Protein AF-A0A218WRA0-F1 (afdb_monomer_lite)

InterPro domains:
  IPR001005 SANT/Myb domain [PS50090] (20-76)
  IPR044822 Myb/SANT-like DNA-binding domain 4 [PF13837] (19-85)

pLDDT: mean 82.69, std 17.59, range [37.25, 96.75]

Radius of gyration: 20.8 Å; chains: 1; bounding box: 45×27×77 Å

Foldseek 3Di:
DDDDDPPDDPPPPPPPPPPQDPVLLVLLVVLLVVCDDPNVVPDDPVVSLQVSCVSSVVVVNNDHSVRSVVSVVVVVVVVVVVVVVVVVVVPPPD

Sequence (94 aa):
MDGDACLGSRHTRSLVAPDWSVTDSLILVNEMSTIDGDYLNALSSYQKWNVIAHNCTKLDVVRTLNQCRRKWESLLDDYGRIVEYKAQLSHDPY

Organism: Punica granatum (NCBI:txid22663)

Secondary structure (DSSP, 8-state):
----------------PPPPPHHHHHHHHHHHHHS-THHHHHS-HHHHHHHHHHHHHHTT----HHHHHHHHHHHHHHHHHHHHHHHHHHT---

Structure (mmCIF, N/CA/C/O backbone):
data_AF-A0A218WRA0-F1
#
_entry.id   AF-A0A218WRA0-F1
#
loop_
_atom_site.group_PDB
_atom_site.id
_atom_site.type_symbol
_atom_site.label_atom_id
_atom_site.label_alt_id
_atom_site.label_comp_id
_atom_site.label_asym_id
_atom_site.label_entity_id
_atom_site.label_seq_id
_atom_site.pdbx_PDB_ins_code
_atom_site.Cartn_x
_atom_site.Cartn_y
_atom_site.Cartn_z
_atom_site.occupancy
_atom_site.B_iso_or_equiv
_atom_site.auth_seq_id
_atom_site.auth_comp_id
_atom_site.auth_asym_id
_atom_site.auth_atom_id
_atom_site.pdbx_PDB_model_num
ATOM 1 N N . MET A 1 1 ? -28.667 13.989 -49.525 1.00 38.78 1 MET A N 1
ATOM 2 C CA . MET A 1 1 ? -27.834 15.080 -48.994 1.00 38.78 1 MET A CA 1
ATOM 3 C C . MET A 1 1 ? -27.723 14.859 -47.510 1.00 38.78 1 MET A C 1
ATOM 5 O O . MET A 1 1 ? -28.713 14.899 -46.793 1.00 38.78 1 MET A O 1
ATOM 9 N N . ASP A 1 2 ? -26.516 14.452 -47.175 1.00 37.25 2 ASP A N 1
ATOM 10 C CA . ASP A 1 2 ? -25.984 13.938 -45.927 1.00 37.25 2 ASP A CA 1
ATOM 11 C C . ASP A 1 2 ? -25.919 15.001 -44.830 1.00 37.25 2 ASP A C 1
ATOM 13 O O . ASP A 1 2 ? -25.848 16.194 -45.128 1.00 37.25 2 ASP A O 1
ATOM 17 N N . GLY A 1 3 ? -25.863 14.567 -43.567 1.00 41.38 3 GLY A N 1
ATOM 18 C CA . GLY A 1 3 ? -25.444 15.474 -42.502 1.00 41.38 3 GLY A CA 1
ATOM 19 C C . GLY A 1 3 ? -25.731 15.098 -41.053 1.00 41.38 3 GLY A C 1
ATOM 20 O O . GLY A 1 3 ? -25.794 16.020 -40.250 1.00 41.38 3 GLY A O 1
ATOM 21 N N . ASP A 1 4 ? -25.898 13.823 -40.680 1.00 48.06 4 ASP A N 1
ATOM 22 C CA . ASP A 1 4 ? -25.832 13.448 -39.260 1.00 48.06 4 ASP A CA 1
ATOM 23 C C . ASP A 1 4 ? -24.398 13.025 -38.924 1.00 48.06 4 ASP A C 1
ATOM 25 O O . ASP A 1 4 ? -23.916 11.971 -39.340 1.00 48.06 4 ASP A O 1
ATOM 29 N N . ALA A 1 5 ? -23.685 13.903 -38.224 1.00 47.41 5 ALA A N 1
ATOM 30 C CA . ALA A 1 5 ? -22.370 13.625 -37.673 1.00 47.41 5 ALA A CA 1
ATOM 31 C C . ALA A 1 5 ? -22.400 13.916 -36.172 1.00 47.41 5 ALA A C 1
ATOM 33 O O . ALA A 1 5 ? -21.873 14.919 -35.692 1.00 47.41 5 ALA A O 1
ATOM 34 N N . CYS A 1 6 ? -22.998 12.997 -35.415 1.00 51.09 6 CYS A N 1
ATOM 35 C CA . CYS A 1 6 ? -22.693 12.837 -34.002 1.00 51.09 6 CYS A CA 1
ATOM 36 C C . CYS A 1 6 ? -21.205 12.481 -33.868 1.00 51.09 6 CYS A C 1
ATOM 38 O O . CYS A 1 6 ? -20.792 11.340 -34.085 1.00 51.09 6 CYS A O 1
ATOM 40 N N . LEU A 1 7 ? -20.383 13.484 -33.549 1.00 55.91 7 LEU A N 1
ATOM 41 C CA . LEU A 1 7 ? -18.965 13.325 -33.244 1.00 55.91 7 LEU A CA 1
ATOM 42 C C . LEU A 1 7 ? -18.818 12.370 -32.059 1.00 55.91 7 LEU A C 1
ATOM 44 O O . LEU A 1 7 ? -19.010 12.738 -30.900 1.00 55.91 7 LEU A O 1
ATOM 48 N N . GLY A 1 8 ? -18.489 11.122 -32.392 1.00 52.69 8 GLY A N 1
ATOM 49 C CA . GLY A 1 8 ? -18.211 10.055 -31.453 1.00 52.69 8 GLY A CA 1
ATOM 50 C C . GLY A 1 8 ? -17.204 10.519 -30.413 1.00 52.69 8 GLY A C 1
ATOM 51 O O . GLY A 1 8 ? -16.048 10.827 -30.715 1.00 52.69 8 GLY A O 1
ATOM 52 N N . SER A 1 9 ? -17.670 10.568 -29.170 1.00 57.50 9 SER A N 1
ATOM 53 C CA . SER A 1 9 ? -16.830 10.794 -28.013 1.00 57.50 9 SER A CA 1
ATOM 54 C C . SER A 1 9 ?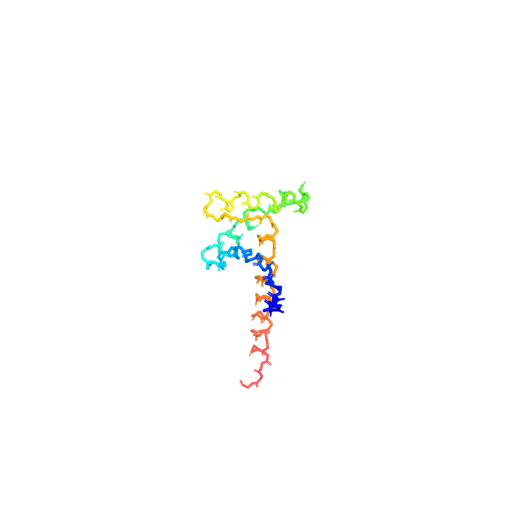 -15.828 9.645 -27.921 1.00 57.50 9 SER A C 1
ATOM 56 O O . SER A 1 9 ? -16.169 8.530 -27.524 1.00 57.50 9 SER A O 1
ATOM 58 N N . ARG A 1 10 ? -14.583 9.909 -28.332 1.00 55.59 10 ARG A N 1
ATOM 59 C CA . ARG A 1 10 ? -13.436 9.018 -28.136 1.00 55.59 10 ARG A CA 1
ATOM 60 C C . ARG A 1 10 ? -13.098 8.965 -26.649 1.00 55.59 10 ARG A C 1
ATOM 62 O O . ARG A 1 10 ? -12.109 9.534 -26.202 1.00 55.59 10 ARG A O 1
ATOM 69 N N . HIS A 1 11 ? -13.927 8.264 -25.886 1.00 58.44 11 HIS A N 1
ATOM 70 C CA . HIS A 1 11 ? -13.525 7.740 -24.596 1.00 58.44 11 HIS A CA 1
ATOM 71 C C . HIS A 1 11 ? -12.525 6.624 -24.876 1.00 58.44 11 HIS A C 1
ATOM 73 O O . HIS A 1 11 ? -12.897 5.502 -25.222 1.00 58.44 11 HIS A O 1
ATOM 79 N N . THR A 1 12 ? -11.239 6.919 -24.717 1.00 56.00 12 THR A N 1
ATOM 80 C CA . THR A 1 12 ? -10.298 5.873 -24.345 1.00 56.00 12 THR A CA 1
ATOM 81 C C . THR A 1 12 ? -10.793 5.332 -23.008 1.00 56.00 12 THR A C 1
ATOM 83 O O . THR A 1 12 ? -10.585 5.931 -21.955 1.00 56.00 12 THR A O 1
ATOM 86 N N . ARG A 1 13 ? -11.511 4.203 -23.045 1.00 50.59 13 ARG A N 1
ATOM 87 C CA . ARG A 1 13 ? -11.618 3.311 -21.893 1.00 50.59 13 ARG A CA 1
ATOM 88 C C . ARG A 1 13 ? -10.185 2.909 -21.567 1.00 50.59 13 ARG A C 1
ATOM 90 O O . ARG A 1 13 ? -9.670 1.934 -22.102 1.00 50.59 13 ARG A O 1
ATOM 97 N N . SER A 1 14 ? -9.520 3.730 -20.754 1.00 55.00 14 SER A N 1
ATOM 98 C CA . SER A 1 14 ? -8.369 3.306 -19.977 1.00 55.00 14 SER A CA 1
ATOM 99 C C . SER A 1 14 ? -8.796 1.988 -19.358 1.00 55.00 14 SER A C 1
ATOM 101 O O . SER A 1 14 ? -9.852 1.938 -18.722 1.00 55.00 14 SER A O 1
ATOM 103 N N . LEU A 1 15 ? -8.072 0.914 -19.662 1.00 50.91 15 LEU A N 1
ATOM 104 C CA . LEU A 1 15 ? -8.263 -0.372 -19.017 1.00 50.91 15 LEU A CA 1
ATOM 105 C C . LEU A 1 15 ? -8.090 -0.095 -17.527 1.00 50.91 15 LEU A C 1
ATOM 107 O O . LEU A 1 15 ? -6.966 0.052 -17.049 1.00 50.91 15 LEU A O 1
ATOM 111 N N . VAL A 1 16 ? -9.208 0.115 -16.829 1.00 54.06 16 VAL A N 1
ATOM 112 C CA . VAL A 1 16 ? -9.231 0.290 -15.385 1.00 54.06 16 VAL A CA 1
ATOM 113 C C . VAL A 1 16 ? -8.569 -0.973 -14.879 1.00 54.06 16 VAL A C 1
ATOM 115 O O . VAL A 1 16 ? -9.092 -2.067 -15.091 1.00 54.06 16 VAL A O 1
ATOM 118 N N . ALA A 1 17 ? -7.347 -0.833 -14.361 1.00 57.12 17 ALA A N 1
ATOM 119 C CA . ALA A 1 17 ? -6.632 -1.964 -13.803 1.00 57.12 17 ALA A CA 1
ATOM 120 C C . ALA A 1 17 ? -7.603 -2.645 -12.827 1.00 57.12 17 ALA A C 1
ATOM 122 O O . ALA A 1 17 ? -8.251 -1.914 -12.073 1.00 57.12 17 ALA A O 1
ATOM 123 N N . PRO A 1 18 ? -7.752 -3.981 -12.879 1.00 67.69 18 PRO A N 1
ATOM 124 C CA . PRO A 1 18 ? -8.794 -4.683 -12.138 1.00 67.69 18 PRO A CA 1
ATOM 125 C C . PRO A 1 18 ? -8.784 -4.241 -10.678 1.00 67.69 18 PRO A C 1
ATOM 127 O O . PRO A 1 18 ? -7.701 -3.962 -10.140 1.00 67.69 18 PRO A O 1
ATOM 130 N N . ASP A 1 19 ? -9.971 -4.137 -10.079 1.00 82.38 19 ASP A N 1
ATOM 131 C CA . ASP A 1 19 ? -10.135 -3.717 -8.688 1.00 82.38 19 ASP A CA 1
ATOM 132 C C . ASP A 1 19 ? -9.164 -4.480 -7.777 1.00 82.38 19 ASP A C 1
ATOM 134 O O . ASP A 1 19 ? -8.797 -5.629 -8.037 1.00 82.38 19 ASP A O 1
ATOM 138 N N . TRP A 1 20 ? -8.687 -3.816 -6.724 1.00 92.31 20 TRP A N 1
ATOM 139 C CA . TRP A 1 20 ? -7.764 -4.438 -5.779 1.00 92.31 20 TRP A CA 1
ATOM 140 C C . TRP A 1 20 ? -8.444 -5.620 -5.097 1.00 92.31 20 TRP A C 1
ATOM 142 O O . TRP A 1 20 ? -9.409 -5.433 -4.353 1.00 92.31 20 TRP A O 1
ATOM 152 N N . SER A 1 21 ? -7.912 -6.823 -5.314 1.00 94.31 21 SER A N 1
ATOM 153 C CA . SER A 1 21 ? -8.372 -8.000 -4.588 1.00 94.31 21 SER A CA 1
ATOM 154 C C . SER A 1 21 ? -8.027 -7.873 -3.095 1.00 94.31 21 SER A C 1
ATOM 156 O O . SER A 1 21 ? -7.160 -7.082 -2.693 1.00 94.31 21 SER A O 1
ATOM 158 N N . VAL A 1 22 ? -8.702 -8.653 -2.246 1.00 94.12 22 VAL A N 1
ATOM 159 C CA . VAL A 1 22 ? -8.352 -8.729 -0.817 1.00 94.12 22 VAL A CA 1
ATOM 160 C C . VAL A 1 22 ? -6.910 -9.214 -0.663 1.00 94.12 22 VAL A C 1
ATOM 162 O O . VAL A 1 22 ? -6.151 -8.625 0.101 1.00 94.12 22 VAL A O 1
ATOM 165 N N . THR A 1 23 ? -6.505 -10.219 -1.442 1.00 95.81 23 THR A N 1
ATOM 166 C CA . THR A 1 23 ? -5.139 -10.755 -1.444 1.00 95.81 23 THR A CA 1
ATOM 167 C C . THR A 1 23 ? -4.114 -9.699 -1.855 1.00 95.81 23 THR A C 1
ATOM 169 O O . THR A 1 23 ? -3.139 -9.503 -1.136 1.00 95.81 23 THR A O 1
ATOM 172 N N . ASP A 1 24 ? -4.361 -8.956 -2.941 1.00 95.62 24 ASP A N 1
ATOM 173 C CA . ASP A 1 24 ? -3.483 -7.867 -3.400 1.00 95.62 24 ASP A CA 1
ATOM 174 C C . ASP A 1 24 ? -3.318 -6.814 -2.297 1.00 95.62 24 ASP A C 1
ATOM 176 O O . ASP A 1 24 ? -2.223 -6.310 -2.046 1.00 95.62 24 ASP A O 1
ATOM 180 N N . SER A 1 25 ? -4.426 -6.479 -1.628 1.00 96.31 25 SER A N 1
ATOM 181 C CA . SER A 1 25 ? -4.446 -5.496 -0.546 1.00 96.31 25 SER A CA 1
ATOM 182 C C . SER A 1 25 ? -3.636 -5.983 0.657 1.00 96.31 25 SER A C 1
ATOM 184 O O . SER A 1 25 ? -2.864 -5.212 1.216 1.00 96.31 25 SER A O 1
ATOM 186 N N . LEU A 1 26 ? -3.765 -7.259 1.033 1.00 96.19 26 LEU A N 1
ATOM 187 C CA . LEU A 1 26 ? -2.997 -7.857 2.128 1.00 96.19 26 LEU A CA 1
ATOM 188 C C . LEU A 1 26 ? -1.499 -7.916 1.819 1.00 96.19 26 LEU A C 1
ATOM 190 O O . LEU A 1 26 ? -0.695 -7.612 2.696 1.00 96.19 26 LEU A O 1
ATOM 194 N N . ILE A 1 27 ? -1.125 -8.237 0.578 1.00 96.75 27 ILE A N 1
ATOM 195 C CA . ILE A 1 27 ? 0.270 -8.191 0.124 1.00 96.75 27 ILE A CA 1
ATOM 196 C C . ILE A 1 27 ? 0.832 -6.773 0.281 1.00 96.75 27 ILE A C 1
ATOM 198 O O . ILE A 1 27 ? 1.900 -6.602 0.862 1.00 96.75 27 ILE A O 1
ATOM 202 N N . LEU A 1 28 ? 0.094 -5.746 -0.157 1.00 95.81 28 LEU A N 1
ATOM 203 C CA . LEU A 1 28 ? 0.512 -4.352 0.013 1.00 95.81 28 LEU A CA 1
ATOM 204 C C . LEU A 1 28 ? 0.745 -3.993 1.490 1.00 95.81 28 LEU A C 1
ATOM 206 O O . LEU A 1 28 ? 1.757 -3.371 1.811 1.00 95.81 28 LEU A O 1
ATOM 210 N N . VAL A 1 29 ? -0.171 -4.380 2.385 1.00 95.31 29 VAL A N 1
ATOM 211 C CA . VAL A 1 29 ? -0.018 -4.128 3.829 1.00 95.31 29 VAL A CA 1
ATOM 212 C C . VAL A 1 29 ? 1.212 -4.846 4.387 1.00 95.31 29 VAL A C 1
ATOM 214 O O . VAL A 1 29 ? 1.982 -4.239 5.131 1.00 95.31 29 VAL A O 1
ATOM 217 N N . ASN A 1 30 ? 1.430 -6.104 3.997 1.00 94.94 30 ASN A N 1
ATOM 218 C CA . ASN A 1 30 ? 2.595 -6.876 4.419 1.00 94.94 30 ASN A CA 1
ATOM 219 C C . ASN A 1 30 ? 3.906 -6.195 4.003 1.00 94.94 30 ASN A C 1
ATOM 221 O O . ASN A 1 30 ? 4.794 -5.995 4.835 1.00 94.94 30 ASN A O 1
ATOM 225 N N . GLU A 1 31 ? 4.015 -5.772 2.743 1.00 93.62 31 GLU A N 1
ATOM 226 C CA . GLU A 1 31 ? 5.219 -5.101 2.246 1.00 93.62 31 GLU A CA 1
ATOM 227 C C . GLU A 1 31 ? 5.455 -3.751 2.931 1.00 93.62 31 GLU A C 1
ATOM 229 O O . GLU A 1 31 ? 6.595 -3.415 3.250 1.00 93.62 31 GLU A O 1
ATOM 234 N N . MET A 1 32 ? 4.389 -3.006 3.235 1.00 89.38 32 MET A N 1
ATOM 235 C CA . MET A 1 32 ? 4.485 -1.762 4.001 1.00 89.38 32 MET A CA 1
ATOM 236 C C . MET A 1 32 ? 5.004 -2.003 5.427 1.00 89.38 32 MET A C 1
ATOM 238 O O . MET A 1 32 ? 5.807 -1.216 5.912 1.00 89.38 32 MET A O 1
ATOM 242 N N . SER A 1 33 ? 4.589 -3.095 6.082 1.00 88.44 33 SER A N 1
ATOM 243 C CA . SER A 1 33 ? 5.092 -3.467 7.417 1.00 88.44 33 SER A CA 1
ATOM 244 C C . SER A 1 33 ? 6.505 -4.051 7.407 1.00 88.44 33 SER A C 1
ATOM 246 O O . SER A 1 33 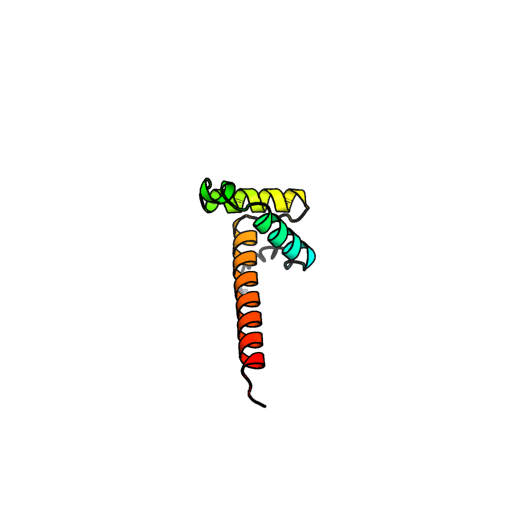? 7.204 -3.995 8.411 1.00 88.44 33 SER A O 1
ATOM 248 N N . THR A 1 34 ? 6.936 -4.616 6.277 1.00 87.06 34 THR A N 1
ATOM 249 C CA . THR A 1 34 ? 8.278 -5.199 6.132 1.00 87.06 34 THR A CA 1
ATOM 250 C C . THR A 1 34 ? 9.336 -4.107 5.986 1.00 87.06 34 THR A C 1
ATOM 252 O O . THR A 1 34 ? 10.469 -4.244 6.445 1.00 87.06 34 THR A O 1
ATOM 255 N N . ILE A 1 35 ? 8.965 -3.001 5.346 1.00 76.50 35 ILE A N 1
ATOM 256 C CA . ILE A 1 35 ? 9.798 -1.815 5.195 1.00 76.50 35 ILE A CA 1
ATOM 257 C C . ILE A 1 35 ? 9.517 -0.936 6.418 1.00 76.50 35 ILE A C 1
ATOM 259 O O . ILE A 1 35 ? 8.777 0.032 6.308 1.00 76.50 35 ILE A O 1
ATOM 263 N N . ASP A 1 36 ? 10.064 -1.294 7.582 1.00 74.62 36 ASP A N 1
ATOM 264 C CA . ASP A 1 36 ? 9.891 -0.557 8.847 1.00 74.62 36 ASP A CA 1
ATOM 265 C C . ASP A 1 36 ? 11.228 0.001 9.396 1.00 74.62 36 ASP A C 1
ATOM 267 O O . ASP A 1 36 ? 12.320 -0.369 8.951 1.00 74.62 36 ASP A O 1
ATOM 271 N N . GLY A 1 37 ? 11.144 0.934 10.350 1.00 70.38 37 GLY A N 1
ATOM 272 C CA . GLY A 1 37 ? 12.252 1.422 11.173 1.00 70.38 37 GLY A CA 1
ATOM 273 C C . GLY A 1 37 ? 13.271 2.312 10.451 1.00 70.38 37 GLY A C 1
ATOM 274 O O . GLY A 1 37 ? 12.929 3.232 9.701 1.00 70.38 37 GLY A O 1
ATOM 275 N N . ASP A 1 38 ? 14.557 2.052 10.694 1.00 68.56 38 ASP A N 1
ATOM 276 C CA . ASP A 1 38 ? 15.682 2.856 10.193 1.00 68.56 38 ASP A CA 1
ATOM 277 C C . ASP A 1 38 ? 15.784 2.866 8.661 1.00 68.56 38 ASP A C 1
ATOM 279 O O . ASP A 1 38 ? 16.221 3.851 8.061 1.00 68.56 38 ASP A O 1
ATOM 283 N N . TYR A 1 39 ? 15.308 1.799 8.012 1.00 70.81 39 TYR A N 1
ATOM 284 C CA . TYR A 1 39 ? 15.266 1.694 6.556 1.00 70.81 39 TYR A CA 1
ATOM 285 C C . TYR A 1 39 ? 14.264 2.682 5.942 1.00 70.81 39 TYR A C 1
ATOM 287 O O . TYR A 1 39 ? 14.551 3.305 4.918 1.00 70.81 39 TYR A O 1
ATOM 295 N N . LEU A 1 40 ? 13.117 2.913 6.597 1.00 68.06 40 LEU A N 1
ATOM 296 C CA . LEU A 1 40 ? 12.207 3.986 6.198 1.00 68.06 40 LEU A CA 1
ATOM 297 C C . LEU A 1 40 ? 12.847 5.356 6.425 1.00 68.06 40 LEU A C 1
ATOM 299 O O . LEU A 1 40 ? 12.707 6.243 5.587 1.00 68.06 40 LEU A O 1
ATOM 303 N N . ASN A 1 41 ? 13.527 5.570 7.543 1.00 75.69 41 ASN A N 1
ATOM 304 C CA . ASN A 1 41 ? 14.058 6.896 7.866 1.00 75.69 41 ASN A CA 1
ATOM 305 C C . ASN A 1 41 ? 15.184 7.338 6.915 1.00 75.69 41 ASN A C 1
ATOM 307 O O . ASN A 1 41 ? 15.351 8.534 6.685 1.00 75.69 41 ASN A O 1
ATOM 311 N N . ALA A 1 42 ? 15.892 6.388 6.298 1.00 84.44 42 ALA A N 1
ATOM 312 C CA . ALA A 1 42 ? 16.945 6.658 5.321 1.00 84.44 42 ALA A CA 1
ATOM 313 C C . ALA A 1 42 ? 16.439 6.974 3.896 1.00 84.44 42 ALA A C 1
ATOM 315 O O . ALA A 1 42 ? 17.198 7.498 3.079 1.00 84.44 42 ALA A O 1
ATOM 316 N N . LEU A 1 43 ? 15.183 6.649 3.566 1.00 85.94 43 LEU A N 1
ATOM 317 C CA . LEU A 1 43 ? 14.640 6.774 2.209 1.00 85.94 43 LEU A CA 1
ATOM 318 C C . LEU A 1 43 ? 13.693 7.970 2.063 1.00 85.94 43 LEU A C 1
ATOM 320 O O . LEU A 1 43 ? 12.847 8.242 2.917 1.00 85.94 43 LEU A O 1
ATOM 324 N N . SER A 1 44 ? 13.743 8.633 0.906 1.00 90.06 44 SER A N 1
ATOM 325 C CA . SER A 1 44 ? 12.698 9.589 0.527 1.00 90.06 44 SER A CA 1
ATOM 326 C C . SER A 1 44 ? 11.346 8.888 0.345 1.00 90.06 44 SER A C 1
ATOM 328 O O . SER A 1 44 ? 11.276 7.701 0.020 1.00 90.06 44 SER A O 1
ATOM 330 N N . SER A 1 45 ? 10.248 9.638 0.487 1.00 87.88 45 SER A N 1
ATOM 331 C CA . SER A 1 45 ? 8.890 9.109 0.276 1.00 87.88 45 SER A CA 1
ATOM 332 C C . SER A 1 45 ? 8.740 8.406 -1.079 1.00 87.88 45 SER A C 1
ATOM 334 O O . SER A 1 45 ? 8.191 7.309 -1.149 1.00 87.88 45 SER A O 1
ATOM 336 N N . TYR A 1 46 ? 9.291 8.991 -2.145 1.00 91.94 46 TYR A N 1
ATOM 337 C CA . TYR A 1 46 ? 9.255 8.391 -3.478 1.00 91.94 46 TYR A CA 1
ATOM 338 C C . TYR A 1 46 ? 9.987 7.043 -3.527 1.00 91.94 46 TYR A C 1
ATOM 340 O O . TYR A 1 46 ? 9.452 6.071 -4.058 1.00 91.94 46 TYR A O 1
ATOM 348 N N . GLN A 1 47 ? 11.186 6.962 -2.942 1.00 93.44 47 GLN A N 1
ATOM 349 C CA . GLN A 1 47 ? 11.968 5.723 -2.912 1.00 93.44 47 GLN A CA 1
ATOM 350 C C . GLN A 1 47 ? 11.242 4.611 -2.151 1.00 93.44 47 GLN A C 1
ATOM 352 O O . GLN A 1 47 ? 11.204 3.489 -2.645 1.00 93.44 47 GLN A O 1
ATOM 357 N N . LYS A 1 48 ? 10.606 4.924 -1.015 1.00 91.81 48 LYS A N 1
ATOM 358 C CA . LYS A 1 48 ? 9.798 3.959 -0.247 1.00 91.81 48 LYS A CA 1
ATOM 359 C C . LYS A 1 48 ? 8.721 3.319 -1.113 1.00 91.81 48 LYS A C 1
ATOM 361 O O . LYS A 1 48 ? 8.674 2.103 -1.261 1.00 91.81 48 LYS A O 1
ATOM 366 N N . TRP A 1 49 ? 7.895 4.153 -1.741 1.00 94.00 49 TRP A N 1
ATOM 367 C CA . TRP A 1 49 ? 6.798 3.688 -2.587 1.00 94.00 49 TRP A CA 1
ATOM 368 C C . TRP A 1 49 ? 7.283 2.917 -3.814 1.00 94.00 49 TRP A C 1
ATOM 370 O O . TRP A 1 49 ? 6.617 1.978 -4.245 1.00 94.00 49 TRP A O 1
ATOM 380 N N . ASN A 1 50 ? 8.449 3.272 -4.353 1.00 94.75 50 ASN A N 1
ATOM 381 C CA . ASN A 1 50 ? 9.061 2.528 -5.446 1.00 94.75 50 ASN A CA 1
ATOM 382 C C . ASN A 1 50 ? 9.501 1.117 -5.008 1.00 94.75 50 ASN A C 1
ATOM 384 O O . ASN A 1 50 ? 9.205 0.145 -5.697 1.00 94.75 50 ASN A O 1
ATOM 388 N N . VAL A 1 51 ? 10.140 0.986 -3.838 1.00 93.69 51 VAL A N 1
ATOM 389 C CA . VAL A 1 51 ? 10.516 -0.324 -3.272 1.00 93.69 51 VAL A CA 1
ATOM 390 C C . VAL A 1 51 ? 9.273 -1.172 -2.990 1.00 93.69 51 VAL A C 1
ATOM 392 O O . VAL A 1 51 ? 9.231 -2.330 -3.396 1.00 93.69 51 VAL A O 1
ATOM 395 N N . ILE A 1 52 ? 8.232 -0.591 -2.386 1.00 94.31 52 ILE A N 1
ATOM 396 C CA . ILE A 1 52 ? 6.959 -1.282 -2.115 1.00 94.31 52 ILE A CA 1
ATOM 397 C C . ILE A 1 52 ? 6.338 -1.817 -3.409 1.00 94.31 52 ILE A C 1
ATOM 399 O O . ILE A 1 52 ? 5.997 -2.995 -3.489 1.00 94.31 52 ILE A O 1
ATOM 403 N N . ALA A 1 53 ? 6.208 -0.973 -4.437 1.00 95.75 53 ALA A N 1
ATOM 404 C CA . ALA A 1 53 ? 5.636 -1.379 -5.721 1.00 95.75 53 ALA A CA 1
ATOM 405 C C . ALA A 1 53 ? 6.458 -2.491 -6.390 1.00 95.75 53 ALA A C 1
ATOM 407 O O . ALA A 1 53 ? 5.900 -3.439 -6.949 1.00 95.75 53 ALA A O 1
ATOM 408 N N . HIS A 1 54 ? 7.785 -2.409 -6.288 1.00 95.69 54 HIS A N 1
ATOM 409 C CA . HIS A 1 54 ? 8.683 -3.441 -6.789 1.00 95.69 54 HIS A CA 1
ATOM 410 C C . HIS A 1 54 ? 8.508 -4.775 -6.046 1.00 95.69 54 HIS A C 1
ATOM 412 O O . HIS A 1 54 ? 8.429 -5.819 -6.692 1.00 95.69 54 HIS A O 1
ATOM 418 N N . ASN A 1 55 ? 8.392 -4.762 -4.716 1.00 94.69 55 ASN A N 1
ATOM 419 C CA . ASN A 1 55 ? 8.151 -5.978 -3.938 1.00 94.69 55 ASN A CA 1
ATOM 420 C C . ASN A 1 55 ? 6.769 -6.583 -4.212 1.00 94.69 55 ASN A C 1
ATOM 422 O O . ASN A 1 55 ? 6.672 -7.786 -4.429 1.00 94.69 55 ASN A O 1
ATOM 426 N N . CYS A 1 56 ? 5.722 -5.756 -4.304 1.00 95.69 56 CYS A N 1
ATOM 427 C CA . CYS A 1 56 ? 4.385 -6.205 -4.703 1.00 95.69 56 CYS A CA 1
ATOM 428 C C . CYS A 1 56 ? 4.429 -6.919 -6.063 1.00 95.69 56 CYS A C 1
ATOM 430 O O . CYS A 1 56 ? 3.863 -7.996 -6.220 1.00 95.69 56 CYS A O 1
ATOM 432 N N . THR A 1 57 ? 5.183 -6.372 -7.022 1.00 96.06 57 THR A N 1
ATOM 433 C CA . THR A 1 57 ? 5.358 -6.975 -8.353 1.00 96.06 57 THR A CA 1
ATOM 434 C C . THR A 1 57 ? 6.043 -8.346 -8.286 1.00 96.06 57 THR A C 1
ATOM 436 O O . THR A 1 57 ? 5.684 -9.237 -9.050 1.00 96.06 57 THR A O 1
ATOM 439 N N . LYS A 1 58 ? 6.992 -8.563 -7.360 1.00 96.38 58 LYS A N 1
ATOM 440 C CA . LYS A 1 58 ? 7.609 -9.890 -7.139 1.00 96.38 58 LYS A CA 1
ATOM 441 C C . LYS A 1 58 ? 6.620 -10.930 -6.611 1.00 96.38 58 LYS A C 1
ATOM 443 O O . LYS A 1 58 ? 6.861 -12.121 -6.776 1.00 96.38 58 LYS A O 1
ATOM 448 N N . LEU A 1 59 ? 5.539 -10.476 -5.985 1.00 95.69 59 LEU A N 1
ATOM 449 C CA . LEU A 1 59 ? 4.443 -11.290 -5.464 1.00 95.69 59 LEU A CA 1
ATOM 450 C C . LEU A 1 59 ? 3.234 -11.302 -6.417 1.00 95.69 59 LEU A C 1
ATOM 452 O O . LEU A 1 59 ? 2.116 -11.559 -5.987 1.00 95.69 59 LEU A O 1
ATOM 456 N N . ASP A 1 60 ? 3.466 -11.007 -7.702 1.00 93.88 60 ASP A N 1
ATOM 457 C CA . ASP A 1 60 ? 2.471 -10.996 -8.785 1.00 93.88 60 ASP A CA 1
ATOM 458 C C . ASP A 1 60 ? 1.392 -9.898 -8.678 1.00 93.88 60 ASP A C 1
ATOM 460 O O . ASP A 1 60 ? 0.435 -9.842 -9.447 1.00 93.88 60 ASP A O 1
ATOM 464 N N . VAL A 1 61 ? 1.580 -8.932 -7.775 1.00 94.56 61 VAL A N 1
ATOM 465 C CA . VAL A 1 61 ? 0.730 -7.741 -7.661 1.00 94.56 61 VAL A CA 1
ATOM 466 C C . VAL A 1 61 ? 1.344 -6.614 -8.491 1.00 94.56 61 VAL A C 1
ATOM 468 O O . VAL A 1 61 ? 2.044 -5.730 -7.990 1.00 94.56 61 VAL A O 1
ATOM 471 N N . VAL A 1 62 ? 1.095 -6.650 -9.803 1.00 94.31 62 VAL A N 1
ATOM 472 C CA . VAL A 1 62 ? 1.650 -5.684 -10.767 1.00 94.31 62 VAL A CA 1
ATOM 473 C C . VAL A 1 62 ? 0.909 -4.345 -10.685 1.00 94.31 62 VAL A C 1
ATOM 475 O O . VAL A 1 62 ? -0.082 -4.100 -11.378 1.00 94.31 62 VAL A O 1
ATOM 478 N N . ARG A 1 63 ? 1.390 -3.452 -9.817 1.00 93.62 63 ARG A N 1
ATOM 479 C CA . ARG A 1 63 ?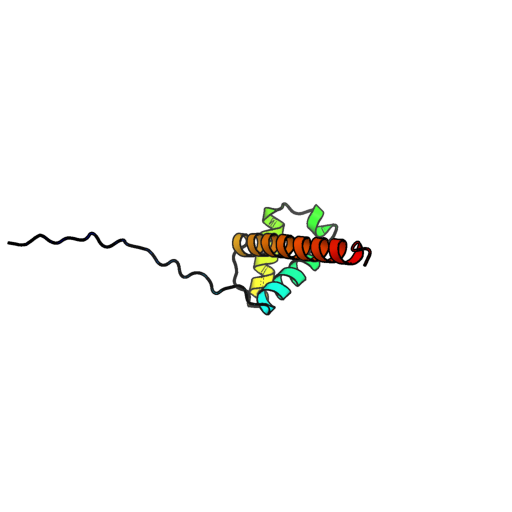 0.825 -2.113 -9.591 1.00 93.62 63 ARG A CA 1
ATOM 480 C C . ARG A 1 63 ? 1.929 -1.060 -9.586 1.00 93.62 63 ARG A C 1
ATOM 482 O O . ARG A 1 63 ? 3.043 -1.287 -9.130 1.00 93.62 63 ARG A O 1
ATOM 489 N N . THR A 1 64 ? 1.613 0.125 -10.094 1.00 94.88 64 THR A N 1
ATOM 490 C CA . THR A 1 64 ? 2.516 1.285 -10.046 1.00 94.88 64 THR A CA 1
ATOM 491 C C . THR A 1 64 ? 2.623 1.850 -8.628 1.00 94.88 64 THR A C 1
ATOM 493 O O . THR A 1 64 ? 1.699 1.693 -7.826 1.00 94.88 64 THR A O 1
ATOM 496 N N . LEU A 1 65 ? 3.684 2.616 -8.335 1.00 94.94 65 LEU A N 1
ATOM 497 C CA . LEU A 1 65 ? 3.850 3.248 -7.016 1.00 94.94 65 LEU A CA 1
ATOM 498 C C . LEU A 1 65 ? 2.637 4.097 -6.604 1.00 94.94 65 LEU A C 1
ATOM 500 O O . LEU A 1 65 ? 2.216 4.067 -5.452 1.00 94.94 65 LEU A O 1
ATOM 504 N N . ASN A 1 66 ? 2.045 4.821 -7.557 1.00 95.38 66 ASN A N 1
ATOM 505 C CA . ASN A 1 66 ? 0.900 5.690 -7.304 1.00 95.38 66 ASN A CA 1
ATOM 506 C C . ASN A 1 66 ? -0.365 4.880 -7.002 1.00 95.38 66 ASN A C 1
ATOM 508 O O . ASN A 1 66 ? -1.192 5.317 -6.207 1.00 95.38 66 ASN A O 1
ATOM 512 N N . GLN A 1 67 ? -0.523 3.706 -7.620 1.00 95.31 67 GLN A N 1
ATOM 513 C CA . GLN A 1 67 ? -1.631 2.801 -7.319 1.00 95.31 67 GLN A CA 1
ATOM 514 C C . GLN A 1 67 ? -1.479 2.193 -5.922 1.00 95.31 67 GLN A C 1
ATOM 516 O O . GLN A 1 67 ? -2.452 2.205 -5.173 1.00 95.31 67 GLN A O 1
ATOM 521 N N . CYS A 1 68 ? -0.278 1.733 -5.551 1.00 95.44 68 CYS A N 1
ATOM 522 C CA . CYS A 1 68 ? 0.000 1.231 -4.201 1.00 95.44 68 CYS A CA 1
ATOM 523 C C . CYS A 1 68 ? -0.250 2.311 -3.144 1.00 95.44 68 CYS A C 1
ATOM 525 O O . CYS A 1 68 ? -0.974 2.076 -2.181 1.00 95.44 68 CYS A O 1
ATOM 527 N N . ARG A 1 69 ? 0.271 3.524 -3.365 1.00 95.56 69 ARG A N 1
ATOM 528 C CA . ARG A 1 69 ? 0.090 4.651 -2.446 1.00 95.56 69 ARG A CA 1
ATOM 529 C C . ARG A 1 69 ? -1.381 5.007 -2.238 1.00 95.56 69 ARG A C 1
ATOM 531 O O . ARG A 1 69 ? -1.828 5.075 -1.100 1.00 95.56 69 ARG A O 1
ATOM 538 N N . ARG A 1 70 ? -2.146 5.191 -3.320 1.00 95.75 70 ARG A N 1
ATOM 539 C CA . ARG A 1 70 ? -3.579 5.521 -3.222 1.00 95.75 70 ARG A CA 1
ATOM 540 C C . ARG A 1 70 ? -4.372 4.421 -2.526 1.00 95.75 70 ARG A C 1
ATOM 542 O O . ARG A 1 70 ? -5.282 4.717 -1.761 1.00 95.75 70 ARG A O 1
ATOM 549 N N . LYS A 1 71 ? -4.039 3.152 -2.789 1.00 96.06 71 LYS A N 1
ATOM 550 C CA . LYS A 1 71 ? -4.700 2.035 -2.114 1.00 96.06 71 LYS A CA 1
ATOM 551 C C . LYS A 1 71 ? -4.390 2.029 -0.621 1.00 96.06 71 LYS A C 1
ATOM 553 O O . LYS A 1 71 ? -5.303 1.825 0.167 1.00 96.06 71 LYS A O 1
ATOM 558 N N . TRP A 1 72 ? -3.141 2.280 -0.239 1.00 96.31 72 TRP A N 1
ATOM 559 C CA . TRP A 1 72 ? -2.749 2.393 1.163 1.00 96.31 72 TRP A CA 1
ATOM 560 C C . TRP A 1 72 ? -3.480 3.532 1.883 1.00 96.31 72 TRP A C 1
ATOM 562 O O . TRP A 1 72 ? -4.038 3.308 2.950 1.00 96.31 72 TRP A O 1
ATOM 572 N N . GLU A 1 73 ? -3.536 4.721 1.277 1.00 96.06 73 GLU A N 1
ATOM 573 C CA . GLU A 1 73 ? -4.281 5.870 1.816 1.00 96.06 73 GLU A CA 1
ATOM 574 C C . GLU A 1 73 ? -5.766 5.513 2.020 1.00 96.06 73 GLU A C 1
ATOM 576 O O . GLU A 1 73 ? -6.294 5.683 3.114 1.00 96.06 73 GLU A O 1
ATOM 581 N N . SER A 1 74 ? -6.405 4.885 1.025 1.00 96.06 74 SER A N 1
ATOM 582 C CA . SER A 1 74 ? -7.787 4.396 1.145 1.00 96.06 74 SER A CA 1
ATOM 583 C C . SER A 1 74 ? -7.973 3.359 2.261 1.00 96.06 74 SER A C 1
ATOM 585 O O . SER A 1 74 ? -8.990 3.390 2.945 1.00 96.06 74 SER A O 1
ATOM 587 N N . LEU A 1 75 ? -7.023 2.437 2.452 1.00 96.19 75 LEU A N 1
ATOM 588 C CA . LEU A 1 75 ? -7.090 1.433 3.522 1.00 96.19 75 LEU A CA 1
ATOM 589 C C . LEU A 1 75 ? -6.954 2.068 4.911 1.00 96.19 75 LEU A C 1
ATOM 591 O O . LEU A 1 75 ? -7.628 1.632 5.842 1.00 96.19 75 LEU A O 1
ATOM 595 N N . LEU A 1 76 ? -6.100 3.086 5.056 1.00 95.50 76 LEU A N 1
ATOM 596 C CA . LEU A 1 76 ? -5.965 3.837 6.304 1.00 95.50 76 LEU A CA 1
ATOM 597 C C . LEU A 1 76 ? -7.244 4.606 6.642 1.00 95.50 76 LEU A C 1
ATOM 599 O O . LEU A 1 76 ? -7.661 4.585 7.800 1.00 95.50 76 LEU A O 1
ATOM 603 N N . ASP A 1 77 ? -7.881 5.226 5.649 1.00 96.56 77 ASP A N 1
ATOM 604 C CA . ASP A 1 77 ? -9.156 5.924 5.836 1.00 96.56 77 ASP A CA 1
ATOM 605 C C . ASP A 1 77 ? -10.258 4.957 6.297 1.00 96.56 77 ASP A C 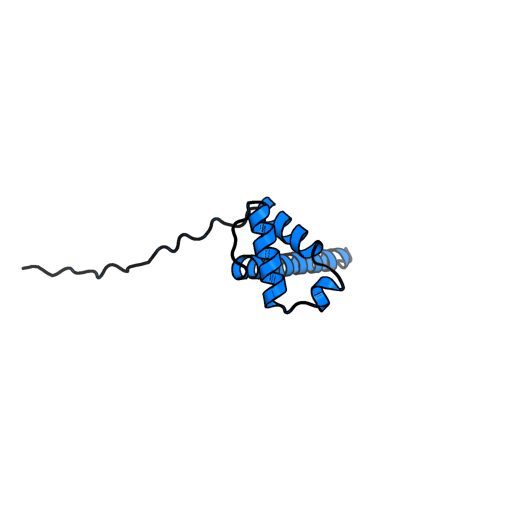1
ATOM 607 O O . ASP A 1 77 ? -10.965 5.228 7.272 1.00 96.56 77 ASP A O 1
ATOM 611 N N . ASP A 1 78 ? -10.379 3.799 5.640 1.00 95.50 78 ASP A N 1
ATOM 612 C CA . ASP A 1 78 ? -11.354 2.770 6.012 1.00 95.50 78 ASP A CA 1
ATOM 613 C C . ASP A 1 78 ? -11.075 2.207 7.415 1.00 95.50 78 ASP A C 1
ATOM 615 O O . ASP A 1 78 ? -11.994 2.060 8.226 1.00 95.50 78 ASP A O 1
ATOM 619 N N . TYR A 1 79 ? -9.806 1.945 7.742 1.00 95.69 79 TYR A N 1
ATOM 620 C CA . TYR A 1 79 ? -9.400 1.508 9.077 1.00 95.69 79 TYR A CA 1
ATOM 621 C C . TYR A 1 79 ? -9.738 2.553 10.149 1.00 95.69 79 TYR A C 1
ATOM 623 O O . TYR A 1 79 ? -10.293 2.201 11.192 1.00 95.69 79 TYR A O 1
ATOM 631 N N . GLY A 1 80 ? -9.463 3.833 9.883 1.00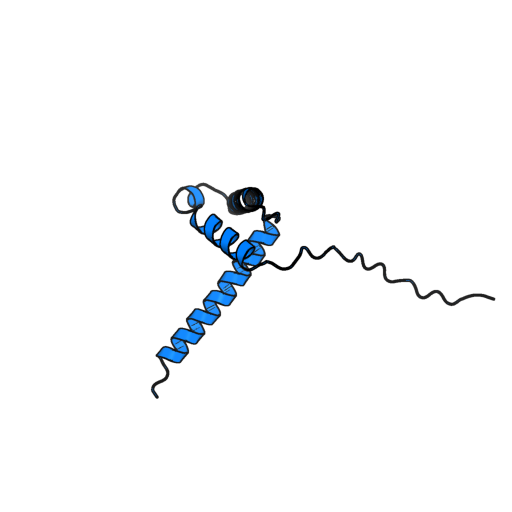 96.06 80 GLY A N 1
ATOM 632 C CA . GLY A 1 80 ? -9.784 4.938 10.785 1.00 96.06 80 GLY A CA 1
ATOM 633 C C . GLY A 1 80 ? -11.276 5.002 11.110 1.00 96.06 80 GLY A C 1
ATOM 634 O O . GLY A 1 80 ? -11.644 5.059 12.283 1.00 96.06 80 GLY A O 1
ATOM 635 N N . ARG A 1 81 ? -12.139 4.871 10.093 1.00 96.19 81 ARG A N 1
ATOM 636 C CA . ARG A 1 81 ? -13.601 4.810 10.276 1.00 96.19 81 ARG A CA 1
ATOM 637 C C . ARG A 1 81 ? -14.034 3.625 11.135 1.00 96.19 81 ARG A C 1
ATOM 639 O O . ARG A 1 81 ? -14.911 3.771 11.982 1.00 96.19 81 ARG A O 1
ATOM 646 N N . ILE A 1 82 ? -13.423 2.452 10.946 1.00 95.31 82 ILE A N 1
ATOM 647 C CA . ILE A 1 82 ? -13.721 1.260 11.755 1.00 95.31 82 ILE A CA 1
ATOM 648 C C . ILE A 1 82 ? -13.333 1.487 13.221 1.00 95.31 82 ILE A C 1
ATOM 650 O O . ILE A 1 82 ? -14.081 1.097 14.118 1.00 95.31 82 ILE A O 1
ATOM 654 N N . VAL A 1 83 ? -12.172 2.094 13.479 1.00 95.19 83 VAL A N 1
ATOM 655 C CA . VAL A 1 83 ? -11.714 2.408 14.841 1.00 95.19 83 VAL A CA 1
ATOM 656 C C . VAL A 1 83 ? -12.638 3.426 15.506 1.00 95.19 83 VAL A C 1
ATOM 658 O O . VAL A 1 83 ? -13.044 3.213 16.646 1.00 95.19 83 VAL A O 1
ATOM 661 N N . GLU A 1 84 ? -13.015 4.486 14.793 1.00 94.88 84 GLU A N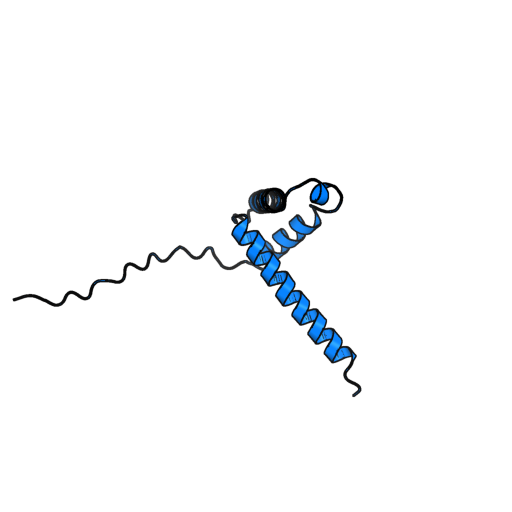 1
ATOM 662 C CA . GLU A 1 84 ? -13.945 5.501 15.289 1.00 94.88 84 GLU A CA 1
ATOM 663 C C . GLU A 1 84 ? -15.310 4.892 15.631 1.00 94.88 84 GLU A C 1
ATOM 665 O O . GLU A 1 84 ? -15.815 5.077 16.738 1.00 94.88 84 GLU A O 1
ATOM 670 N N . TYR A 1 85 ? -15.868 4.089 14.725 1.00 94.00 85 TYR A N 1
ATOM 671 C CA . TYR A 1 85 ? -17.128 3.389 14.954 1.00 94.00 85 TYR A CA 1
ATOM 672 C C . TYR A 1 85 ? -17.063 2.466 16.182 1.00 94.00 85 TYR A C 1
ATOM 674 O O . TYR A 1 85 ? -17.967 2.467 17.016 1.00 94.00 85 TYR A O 1
ATOM 682 N N . LYS A 1 86 ? -15.966 1.715 16.349 1.00 92.69 86 LYS A N 1
ATOM 683 C CA . LYS A 1 86 ? -15.747 0.876 17.539 1.00 92.69 86 LYS A CA 1
ATOM 684 C C . LYS A 1 86 ? -15.660 1.696 18.825 1.00 92.69 86 LYS A C 1
ATOM 686 O O . LYS A 1 86 ? -16.188 1.263 19.845 1.00 92.69 86 LYS A O 1
ATOM 691 N N . ALA A 1 87 ? -15.012 2.859 18.786 1.00 91.44 87 ALA A N 1
ATOM 692 C CA . ALA A 1 87 ? -14.917 3.745 19.940 1.00 91.44 87 ALA A CA 1
ATOM 693 C C . ALA A 1 87 ? -16.300 4.277 20.345 1.00 91.44 87 ALA A C 1
ATOM 695 O O . ALA A 1 87 ? -16.639 4.241 21.526 1.00 91.44 87 ALA A O 1
ATOM 696 N N . GLN A 1 88 ? -17.122 4.681 19.372 1.00 89.94 88 GLN A N 1
ATOM 697 C CA . GLN A 1 88 ? -18.498 5.127 19.610 1.00 89.94 88 GLN A CA 1
ATOM 698 C C . GLN A 1 88 ? -19.361 4.013 20.219 1.00 89.94 88 GLN A C 1
ATOM 700 O O . GLN A 1 88 ? -20.015 4.250 21.228 1.00 89.94 88 GLN A O 1
ATOM 705 N N . LEU A 1 89 ? -19.284 2.783 19.693 1.00 89.06 89 LEU A N 1
ATOM 706 C CA . LEU A 1 89 ? -19.974 1.621 20.273 1.00 89.06 89 LEU A CA 1
ATOM 707 C C . LEU A 1 89 ? -19.530 1.316 21.710 1.00 89.06 89 LEU A C 1
ATOM 709 O O . LEU A 1 89 ? -20.339 0.904 22.531 1.00 89.06 89 LEU A O 1
ATOM 713 N N . SER A 1 90 ? -18.245 1.497 22.023 1.00 80.94 90 SER A N 1
ATOM 714 C CA . SER A 1 90 ? -17.720 1.268 23.377 1.00 80.94 90 SER A CA 1
ATOM 715 C C . SER A 1 90 ? -18.088 2.364 24.382 1.00 80.94 90 SER A C 1
ATOM 717 O O . SER A 1 90 ? -17.916 2.172 25.583 1.00 80.94 90 SER A O 1
ATOM 719 N N . HIS A 1 91 ? -18.550 3.516 23.890 1.00 70.25 91 HIS A N 1
ATOM 720 C CA . HIS A 1 91 ? -18.933 4.675 24.692 1.00 70.25 91 HIS A CA 1
ATOM 721 C C . HIS A 1 91 ? -20.455 4.851 24.777 1.00 70.25 91 HIS A C 1
ATOM 723 O O . HIS A 1 91 ? -20.910 5.845 25.340 1.00 70.25 91 HIS A O 1
ATOM 729 N N . ASP A 1 92 ? -21.229 3.916 24.220 1.00 61.12 92 ASP A N 1
ATOM 730 C CA . ASP A 1 92 ? -22.685 3.929 24.296 1.00 61.12 92 ASP A CA 1
ATOM 731 C C . ASP A 1 92 ? -23.117 3.396 25.678 1.00 61.12 92 ASP A C 1
ATOM 733 O O . ASP A 1 92 ? -22.835 2.238 25.996 1.00 61.12 92 ASP A O 1
ATOM 737 N N . PRO A 1 93 ? -23.722 4.221 26.555 1.00 61.06 93 PRO A N 1
ATOM 738 C CA . PRO A 1 93 ? -23.971 3.867 27.952 1.00 61.06 93 PRO A CA 1
ATOM 739 C C . PRO A 1 93 ? -25.291 3.099 28.160 1.00 61.06 93 PRO A C 1
ATOM 741 O O . PRO A 1 93 ? -25.906 3.237 29.220 1.00 61.06 93 PRO A O 1
ATOM 744 N N . TYR A 1 94 ? -25.734 2.317 27.172 1.00 56.19 94 TYR A N 1
ATOM 745 C CA . TYR A 1 94 ? -26.899 1.433 27.296 1.00 56.19 94 TYR A CA 1
ATOM 746 C C . TYR A 1 94 ? -26.495 -0.009 27.603 1.00 56.19 94 TYR A C 1
ATOM 748 O O . TYR A 1 94 ? -25.700 -0.589 26.830 1.00 56.19 94 TYR A O 1
#